Protein AF-A0AAE0T7E7-F1 (afdb_monomer)

Foldseek 3Di:
DDPPPPQQWDWDDDPNDTDIAGCPCPPPDDPPWAFDGDPRYGNDTDDPVRVVD

Solvent-accessible surface area (backbone atoms only — not comparable to full-atom values): 3513 Å² total; per-residue (Å²): 136,84,86,83,71,80,75,47,68,43,81,45,71,62,94,85,47,74,42,71,26,34,30,76,75,38,81,88,67,56,95,89,63,47,63,46,66,57,96,52,30,31,73,44,81,47,54,68,74,72,72,71,108

Secondary structure (DSSP, 8-state):
--------EEEEEETTEEEEEE-TT-TT--TT-EEEEETTEEEEEE-HHHH--

InterPro domains:
  IPR001109 Hydrogenase expression/formation protein, HupF/HypC [PF01455] (5-52)
  IPR001109 Hydrogenase expression/formation protein, HupF/HypC [PR00445] (10-26)
  IPR001109 Hydrogenase expression/formation protein, HupF/HypC [PR00445] (31-47)
  IPR001109 Hydrogenase expression/formation protein, HupF/HypC [PR00445] (49-53)
  IPR001109 Hydrogenase expression/formation protein, HupF/HypC [PTHR35177] (8-52)
  IPR001109 Hydrogenase expression/formation protein, HupF/HypC [TIGR00074] (9-52)

Structure (mmCIF, N/CA/C/O backbone):
data_AF-A0AAE0T7E7-F1
#
_entry.id   AF-A0AAE0T7E7-F1
#
loop_
_atom_site.group_PDB
_atom_site.id
_atom_site.type_symbol
_atom_site.label_atom_id
_atom_site.label_alt_id
_atom_site.label_comp_id
_atom_site.label_asym_id
_atom_site.label_entity_id
_atom_site.label_seq_id
_atom_site.pdbx_PDB_ins_code
_atom_site.Cartn_x
_atom_site.Cartn_y
_atom_site.Cartn_z
_atom_site.occupancy
_atom_site.B_iso_or_equiv
_atom_site.auth_seq_id
_atom_site.auth_comp_id
_atom_site.auth_asym_id
_atom_site.auth_atom_id
_atom_site.pdbx_PDB_model_num
ATOM 1 N N . MET A 1 1 ? 15.514 -18.825 -21.660 1.00 46.09 1 MET A N 1
ATOM 2 C CA . MET A 1 1 ? 15.533 -18.411 -20.242 1.00 46.09 1 MET A CA 1
ATOM 3 C C . MET A 1 1 ? 14.191 -17.750 -19.968 1.00 46.09 1 MET A C 1
ATOM 5 O O . MET A 1 1 ? 13.967 -16.655 -20.461 1.00 46.09 1 MET A O 1
ATOM 9 N N . LYS A 1 2 ? 13.238 -18.461 -19.353 1.00 46.31 2 LYS A N 1
ATOM 10 C CA . LYS A 1 2 ? 11.929 -17.884 -19.017 1.00 46.31 2 LYS A CA 1
ATOM 11 C C .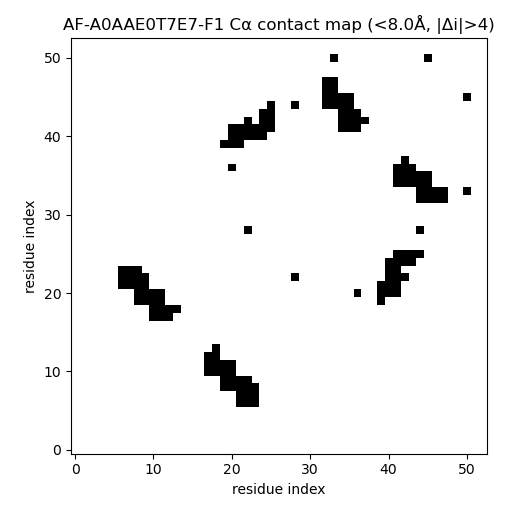 LYS A 1 2 ? 12.053 -17.212 -17.651 1.00 46.31 2 LYS A C 1
ATOM 13 O O . LYS A 1 2 ? 12.109 -17.916 -16.651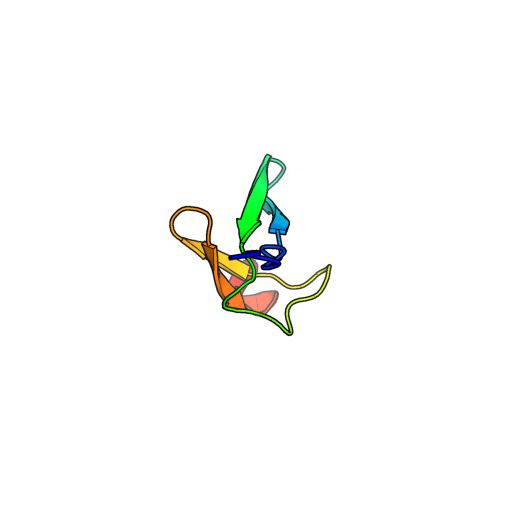 1.00 46.31 2 LYS A O 1
ATOM 18 N N . TYR A 1 3 ? 12.142 -15.883 -17.625 1.00 52.22 3 TYR A N 1
ATOM 19 C CA . TYR A 1 3 ? 11.966 -15.103 -16.399 1.00 52.22 3 TYR A CA 1
ATOM 20 C C . TYR A 1 3 ? 10.465 -15.107 -16.105 1.00 52.22 3 TYR A C 1
ATOM 22 O O . TYR A 1 3 ? 9.710 -14.275 -16.596 1.00 52.22 3 TYR A O 1
ATOM 30 N N . ASN A 1 4 ? 10.006 -16.154 -15.430 1.00 61.47 4 ASN A N 1
ATOM 31 C CA . ASN A 1 4 ? 8.626 -16.280 -14.976 1.00 61.47 4 ASN A CA 1
ATOM 32 C C . ASN A 1 4 ? 8.514 -15.681 -13.568 1.00 61.47 4 ASN A C 1
ATOM 34 O O . ASN A 1 4 ? 8.014 -16.331 -12.659 1.00 61.47 4 ASN A O 1
ATOM 38 N N . ASP A 1 5 ? 9.039 -14.470 -13.389 1.00 57.97 5 ASP A N 1
ATOM 39 C CA . ASP A 1 5 ? 8.987 -13.764 -12.115 1.00 57.97 5 ASP A CA 1
ATOM 40 C C . ASP A 1 5 ? 7.900 -12.701 -12.226 1.00 57.97 5 ASP A C 1
ATOM 42 O O . ASP A 1 5 ? 8.101 -11.599 -12.737 1.00 57.97 5 ASP A O 1
ATOM 46 N N . SER A 1 6 ? 6.675 -13.113 -11.908 1.00 68.88 6 SER A N 1
ATOM 47 C CA . SER A 1 6 ? 5.540 -12.207 -11.815 1.00 68.88 6 SER A CA 1
ATOM 48 C C . SER A 1 6 ? 5.807 -11.261 -10.648 1.00 68.88 6 SER A C 1
ATOM 50 O O . SER A 1 6 ? 5.448 -11.579 -9.516 1.00 68.88 6 SER A O 1
ATOM 52 N N . VAL A 1 7 ? 6.459 -10.126 -10.922 1.00 75.56 7 VAL A N 1
ATOM 53 C CA . VAL A 1 7 ? 6.694 -9.062 -9.939 1.00 75.56 7 VAL A CA 1
ATOM 54 C C . VAL A 1 7 ? 5.372 -8.789 -9.228 1.00 75.56 7 VAL A C 1
ATOM 56 O O . VAL A 1 7 ? 4.372 -8.442 -9.865 1.00 75.56 7 VAL A O 1
ATOM 59 N N . ARG A 1 8 ? 5.337 -9.016 -7.910 1.00 85.81 8 ARG A N 1
ATOM 60 C CA . ARG A 1 8 ? 4.118 -8.854 -7.113 1.00 85.81 8 ARG A CA 1
ATOM 61 C C . ARG A 1 8 ? 3.839 -7.365 -6.965 1.00 85.81 8 ARG A C 1
ATOM 63 O O . ARG A 1 8 ? 4.309 -6.738 -6.027 1.00 85.81 8 ARG A O 1
ATOM 70 N N . MET A 1 9 ? 3.101 -6.797 -7.907 1.00 88.81 9 MET A N 1
ATOM 71 C CA . MET A 1 9 ? 2.719 -5.387 -7.892 1.00 88.81 9 MET A CA 1
ATOM 72 C C . MET A 1 9 ? 1.449 -5.187 -7.063 1.00 88.81 9 MET A C 1
ATOM 74 O O . MET A 1 9 ? 0.518 -5.990 -7.131 1.00 88.81 9 MET A O 1
ATOM 78 N N . ALA A 1 10 ? 1.394 -4.098 -6.304 1.00 90.56 10 ALA A N 1
ATOM 79 C CA . ALA A 1 10 ? 0.208 -3.663 -5.579 1.00 90.56 10 ALA A CA 1
ATOM 80 C C . ALA A 1 10 ? -0.095 -2.190 -5.844 1.00 90.56 10 ALA A C 1
ATOM 82 O O . ALA A 1 10 ? 0.806 -1.381 -6.065 1.00 90.56 10 ALA A O 1
ATOM 83 N N . SER A 1 11 ? -1.382 -1.845 -5.803 1.00 92.00 11 SER A N 1
ATOM 84 C CA . SER A 1 11 ? -1.842 -0.463 -5.905 1.00 92.00 11 SER A CA 1
ATOM 85 C C . SER A 1 11 ? -1.933 0.131 -4.501 1.00 92.00 11 SER A C 1
ATOM 87 O O . SER A 1 11 ? -2.730 -0.323 -3.683 1.00 92.00 11 SER A O 1
ATOM 89 N N . VAL A 1 12 ? -1.086 1.115 -4.220 1.00 91.31 12 VAL A N 1
ATOM 90 C CA . VAL A 1 12 ? -0.958 1.790 -2.927 1.00 91.31 12 VAL A CA 1
ATOM 91 C C . VAL A 1 12 ? -1.614 3.162 -3.021 1.00 91.31 12 VAL A C 1
ATOM 93 O O . VAL A 1 12 ? -1.351 3.913 -3.964 1.00 91.31 12 VAL A O 1
ATOM 96 N N . ASP A 1 13 ? -2.471 3.484 -2.055 1.00 91.69 13 ASP A N 1
ATOM 97 C CA . ASP A 1 13 ? -3.123 4.788 -1.951 1.00 91.69 13 ASP A CA 1
ATOM 98 C C . ASP A 1 13 ? -2.323 5.722 -1.036 1.00 91.69 13 ASP A C 1
ATOM 100 O O . ASP A 1 13 ? -2.062 5.414 0.125 1.00 91.69 13 ASP A O 1
ATOM 104 N N . PHE A 1 14 ? -1.935 6.874 -1.575 1.00 87.62 14 PHE A N 1
ATOM 105 C CA . PHE A 1 14 ? -1.263 7.951 -0.860 1.00 87.62 14 PHE A CA 1
ATOM 106 C C . PHE A 1 14 ? -2.232 9.124 -0.708 1.00 87.62 14 PHE A C 1
ATOM 108 O O . PHE A 1 14 ? -2.179 10.080 -1.485 1.00 87.62 14 PHE A O 1
ATOM 115 N N . GLY A 1 15 ? -3.156 9.030 0.252 1.00 84.81 15 GLY A N 1
ATOM 116 C CA . GLY A 1 15 ? -4.101 10.108 0.561 1.00 84.81 15 GLY A CA 1
ATOM 117 C C . GLY A 1 15 ? -4.983 10.504 -0.629 1.00 84.81 15 GLY A C 1
ATOM 118 O O . GLY A 1 15 ? -5.216 11.689 -0.859 1.00 84.81 15 GLY A O 1
ATOM 119 N N . GLY A 1 16 ? -5.426 9.521 -1.417 1.00 88.88 16 GLY A N 1
ATOM 120 C CA . GLY A 1 16 ? -6.226 9.701 -2.631 1.00 88.88 16 GLY A CA 1
ATOM 121 C C . GLY A 1 16 ? -5.441 9.606 -3.943 1.00 88.88 16 GLY A C 1
ATOM 122 O O . GLY A 1 16 ? -6.050 9.605 -5.015 1.00 88.88 16 GLY A O 1
ATOM 123 N N . ILE A 1 17 ? -4.108 9.500 -3.897 1.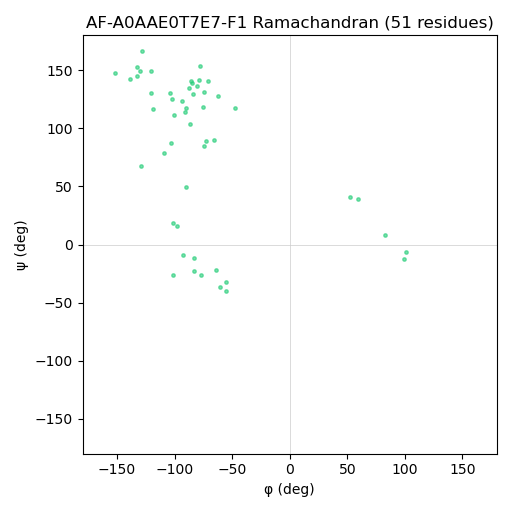00 90.12 17 ILE A N 1
ATOM 124 C CA . ILE A 1 17 ? -3.278 9.252 -5.084 1.00 90.12 17 ILE A CA 1
ATOM 125 C C . ILE A 1 17 ? -2.887 7.777 -5.129 1.00 90.12 17 ILE A C 1
ATOM 127 O O . ILE A 1 17 ? -2.062 7.323 -4.341 1.00 90.12 17 ILE A O 1
ATOM 131 N N . LYS A 1 18 ? -3.411 7.038 -6.106 1.00 91.25 18 LYS A N 1
ATOM 132 C CA . LYS A 1 18 ? -3.049 5.632 -6.318 1.00 91.25 18 LYS A CA 1
ATOM 133 C C . LYS A 1 18 ? -1.779 5.513 -7.154 1.00 91.25 18 LYS A C 1
ATOM 135 O O . LYS A 1 18 ? -1.692 6.098 -8.234 1.00 91.25 18 LYS A O 1
ATOM 140 N N . LYS A 1 19 ? -0.809 4.735 -6.678 1.00 90.88 19 LYS A N 1
ATOM 141 C CA . LYS A 1 19 ? 0.413 4.377 -7.412 1.00 90.88 19 LYS A CA 1
ATOM 142 C C . LYS A 1 19 ? 0.686 2.885 -7.313 1.00 90.88 19 LYS A C 1
ATOM 144 O O . LYS A 1 19 ? 0.309 2.247 -6.339 1.00 90.88 19 LYS A O 1
ATOM 149 N N . GLU A 1 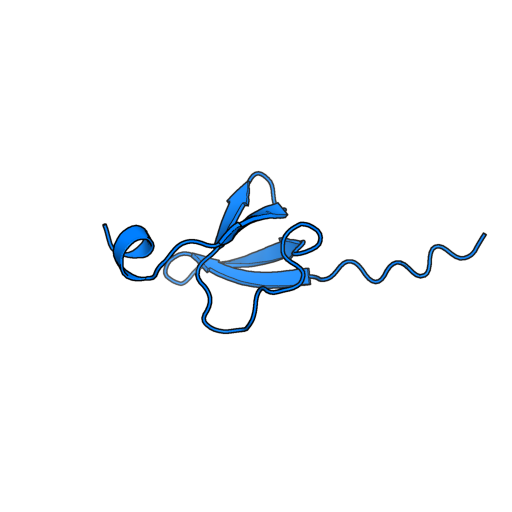20 ? 1.359 2.335 -8.311 1.00 91.69 20 GLU A N 1
ATOM 150 C CA . GLU A 1 20 ? 1.817 0.948 -8.274 1.00 91.69 20 GLU A CA 1
ATOM 151 C C . GLU A 1 20 ? 3.162 0.845 -7.549 1.00 91.69 20 GLU A C 1
ATOM 153 O O . GLU A 1 20 ? 4.042 1.689 -7.736 1.00 91.69 20 GLU A O 1
ATOM 158 N N . ALA A 1 21 ? 3.313 -0.186 -6.721 1.00 92.00 21 ALA A N 1
ATOM 159 C CA . ALA A 1 21 ? 4.553 -0.503 -6.027 1.00 92.00 21 ALA A CA 1
ATOM 160 C C . ALA A 1 21 ? 4.817 -2.014 -6.034 1.00 92.00 21 ALA A C 1
ATOM 162 O O . ALA A 1 21 ? 3.889 -2.810 -5.885 1.00 92.00 21 ALA A O 1
ATOM 163 N N . SER A 1 22 ? 6.086 -2.404 -6.171 1.00 90.81 22 SER A N 1
ATOM 164 C CA . SER A 1 22 ? 6.505 -3.803 -6.025 1.00 90.81 22 SE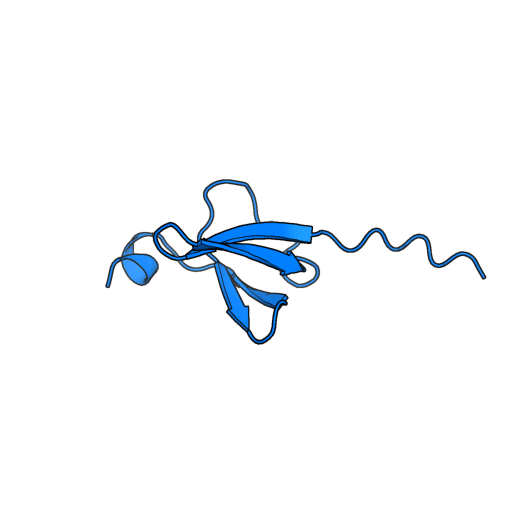R A CA 1
ATOM 165 C C . SER A 1 22 ? 6.500 -4.209 -4.550 1.00 90.81 22 SER A C 1
ATOM 167 O O . SER A 1 22 ? 7.051 -3.510 -3.700 1.00 90.81 22 SER A O 1
ATOM 169 N N . LEU A 1 23 ? 5.892 -5.355 -4.255 1.00 89.94 23 LEU A N 1
ATOM 170 C CA . LEU A 1 23 ? 5.856 -6.019 -2.952 1.00 89.94 23 LEU A CA 1
ATOM 171 C C . LEU A 1 23 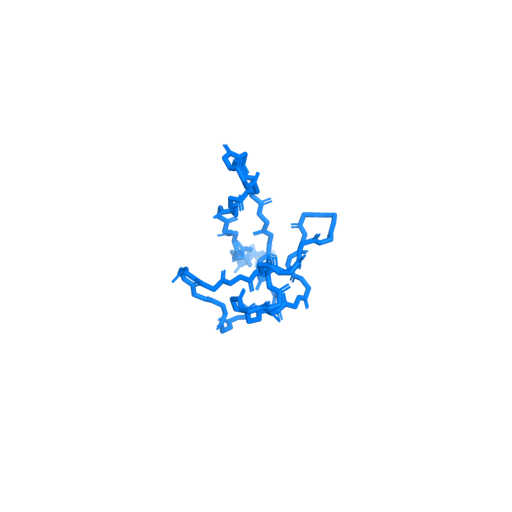? 6.846 -7.189 -2.869 1.00 89.94 23 LEU A C 1
ATOM 173 O O . LEU A 1 23 ? 6.700 -8.048 -2.002 1.00 89.94 23 LEU A O 1
ATOM 177 N N . GLU A 1 24 ? 7.843 -7.265 -3.750 1.00 89.75 24 GLU A N 1
ATOM 178 C CA . GLU A 1 24 ? 8.828 -8.361 -3.744 1.00 89.75 24 GLU A CA 1
ATOM 179 C C . GLU A 1 24 ? 9.540 -8.526 -2.392 1.00 89.75 24 GLU A C 1
ATOM 181 O O . GLU A 1 24 ? 9.842 -9.644 -1.981 1.00 89.75 24 GLU A O 1
ATOM 186 N N . LEU A 1 25 ? 9.752 -7.427 -1.663 1.00 87.00 25 LEU A N 1
ATOM 187 C CA . LEU A 1 25 ? 10.371 -7.444 -0.334 1.00 87.00 25 LEU A CA 1
ATOM 188 C C . LEU A 1 25 ? 9.379 -7.761 0.797 1.00 87.00 25 LEU A C 1
ATOM 190 O O . LEU A 1 25 ? 9.797 -8.029 1.921 1.00 87.00 25 LEU A O 1
ATOM 194 N N . LEU A 1 26 ? 8.073 -7.742 0.514 1.00 89.38 26 LEU A N 1
ATOM 195 C CA . LEU A 1 26 ? 6.991 -7.935 1.480 1.00 89.38 26 LEU A CA 1
ATOM 196 C C . LEU A 1 26 ? 6.002 -9.012 0.986 1.00 89.38 26 LEU A C 1
ATOM 198 O O . LEU A 1 26 ? 4.838 -8.718 0.693 1.00 89.38 26 LEU A O 1
ATOM 202 N N . PRO A 1 27 ? 6.418 -10.290 0.917 1.00 85.38 27 PRO A N 1
ATOM 203 C CA . PRO A 1 27 ? 5.555 -11.379 0.449 1.00 85.38 27 PRO A CA 1
ATOM 204 C C . PRO A 1 27 ? 4.334 -11.620 1.352 1.00 85.38 27 PRO A C 1
ATOM 206 O O . PRO A 1 27 ? 3.329 -12.143 0.882 1.00 85.38 27 PRO A O 1
ATOM 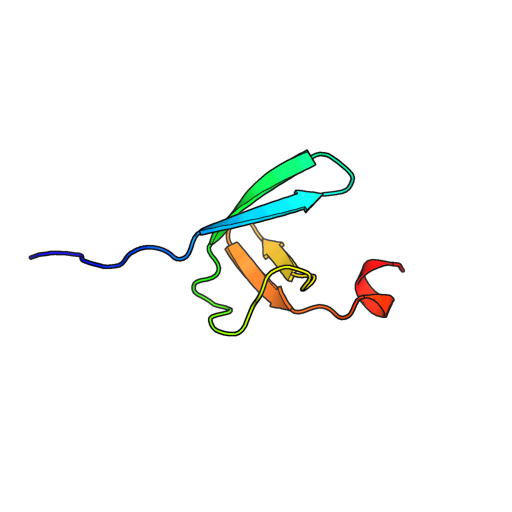209 N N . SER A 1 28 ? 4.397 -11.198 2.618 1.00 86.69 28 SER A N 1
ATOM 210 C CA . SER A 1 28 ? 3.299 -11.277 3.597 1.00 86.69 28 SER A CA 1
ATOM 211 C C . SER A 1 28 ? 2.511 -9.966 3.744 1.00 86.69 28 SER A C 1
ATOM 213 O O . SER A 1 28 ? 1.860 -9.750 4.767 1.00 86.69 28 SER A O 1
ATOM 215 N N . ALA A 1 29 ? 2.655 -9.030 2.800 1.00 88.19 29 ALA A N 1
ATOM 216 C CA . ALA A 1 29 ? 1.768 -7.873 2.719 1.00 88.19 29 ALA A CA 1
ATOM 217 C C . ALA A 1 29 ? 0.454 -8.261 2.027 1.00 88.19 29 ALA A C 1
ATOM 219 O O . ALA A 1 29 ? 0.463 -8.939 0.992 1.00 88.19 29 ALA A O 1
ATOM 220 N N . ASP A 1 30 ? -0.647 -7.791 2.595 1.00 88.69 30 ASP A N 1
ATOM 221 C CA . ASP A 1 30 ? -2.019 -8.025 2.173 1.00 88.69 30 ASP A CA 1
ATOM 222 C C . ASP A 1 30 ? -2.779 -6.700 2.030 1.00 88.69 30 ASP A C 1
ATOM 224 O O . ASP A 1 30 ? -2.331 -5.628 2.442 1.00 88.69 30 ASP A O 1
ATOM 228 N N . VAL A 1 31 ? -3.945 -6.757 1.387 1.00 89.38 31 VAL A N 1
ATOM 229 C CA . VAL A 1 31 ? -4.797 -5.575 1.208 1.00 89.38 31 VAL A CA 1
ATOM 230 C C . VAL A 1 31 ? -5.244 -5.053 2.574 1.00 89.38 31 VAL A C 1
ATOM 232 O O . VAL A 1 31 ? -5.802 -5.802 3.371 1.00 89.38 31 VAL A O 1
ATOM 235 N N . GLY A 1 32 ? -5.034 -3.758 2.810 1.00 87.44 32 GLY A N 1
ATOM 236 C CA . GLY A 1 32 ? -5.310 -3.104 4.092 1.00 87.44 32 GLY A CA 1
ATOM 237 C C . GLY A 1 32 ? -4.067 -2.917 4.96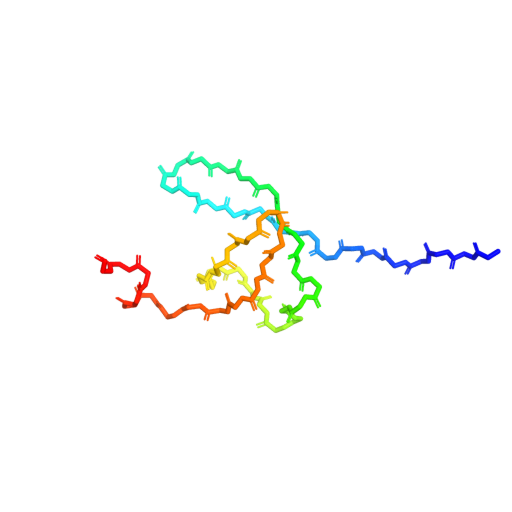2 1.00 87.44 32 GLY A C 1
ATOM 238 O O . GLY A 1 32 ? -4.113 -2.129 5.899 1.00 87.44 32 GLY A O 1
ATOM 239 N N . ASP A 1 33 ? -2.945 -3.563 4.629 1.00 89.62 33 ASP A N 1
ATOM 240 C CA . ASP A 1 33 ? -1.669 -3.239 5.256 1.00 89.62 33 ASP A CA 1
ATOM 241 C C . ASP A 1 33 ? -1.158 -1.880 4.777 1.00 89.62 33 ASP A C 1
ATOM 243 O O . ASP A 1 33 ? -1.194 -1.548 3.587 1.00 89.62 33 ASP A O 1
ATOM 247 N N . TYR A 1 34 ? -0.578 -1.129 5.704 1.00 89.88 34 TYR A N 1
ATOM 248 C CA . TYR A 1 34 ? 0.176 0.065 5.375 1.00 89.88 34 TYR A CA 1
ATOM 249 C C . TYR A 1 34 ? 1.625 -0.321 5.092 1.00 89.88 34 TYR A C 1
ATOM 251 O O . TYR A 1 34 ? 2.244 -1.102 5.818 1.00 89.88 34 TYR A O 1
ATOM 259 N N . VAL A 1 35 ? 2.184 0.223 4.014 1.00 90.75 35 VAL A N 1
ATOM 260 C CA . VAL A 1 35 ? 3.557 -0.064 3.595 1.00 90.75 35 VAL A CA 1
ATOM 261 C C . VAL A 1 35 ? 4.305 1.215 3.274 1.00 90.75 35 VAL A C 1
ATOM 263 O O . VAL A 1 35 ? 3.750 2.171 2.734 1.00 90.75 35 VAL A O 1
ATOM 266 N N . LEU A 1 36 ? 5.596 1.218 3.582 1.00 90.12 36 LEU A N 1
ATOM 267 C CA . LEU A 1 36 ? 6.495 2.307 3.252 1.00 90.12 36 LEU A CA 1
ATOM 268 C C . LEU A 1 36 ? 7.111 2.036 1.881 1.00 90.12 36 LEU A C 1
ATOM 270 O O . LEU A 1 36 ? 7.807 1.037 1.689 1.00 90.12 36 LEU A O 1
ATOM 274 N N . VAL A 1 37 ? 6.830 2.916 0.922 1.00 90.44 37 VAL A N 1
ATOM 275 C CA . VAL A 1 37 ? 7.294 2.783 -0.463 1.00 90.44 37 VAL A CA 1
ATOM 276 C C . VAL A 1 37 ? 8.474 3.712 -0.707 1.00 90.44 37 VAL A C 1
ATOM 278 O O . VAL A 1 37 ? 8.374 4.925 -0.527 1.00 90.44 37 VAL A O 1
ATOM 281 N N . HIS A 1 38 ? 9.584 3.150 -1.177 1.00 87.44 38 HIS A N 1
ATOM 282 C CA . HIS A 1 38 ? 10.763 3.886 -1.608 1.00 87.44 38 HIS A CA 1
ATOM 283 C C . HIS A 1 38 ? 11.024 3.604 -3.090 1.00 87.44 38 HIS A C 1
ATOM 285 O O . HIS A 1 38 ? 11.258 2.465 -3.480 1.00 87.44 38 HIS A O 1
ATOM 291 N N . VAL A 1 39 ? 10.947 4.646 -3.927 1.00 89.25 39 VAL A N 1
ATOM 292 C CA . VAL A 1 39 ? 11.233 4.572 -5.377 1.00 89.25 39 VAL A CA 1
ATOM 293 C C . VAL A 1 39 ? 10.434 3.456 -6.088 1.00 89.25 39 VAL A C 1
ATOM 295 O O . VAL A 1 39 ? 10.947 2.741 -6.938 1.00 89.25 39 VAL A O 1
ATOM 298 N N . GLY A 1 40 ? 9.155 3.288 -5.733 1.00 85.88 40 GLY A N 1
ATOM 299 C CA . GLY A 1 40 ? 8.268 2.294 -6.362 1.00 85.88 40 GLY A CA 1
ATOM 300 C C . GLY A 1 40 ? 8.393 0.867 -5.816 1.00 85.88 40 GLY A C 1
ATOM 301 O O . GLY A 1 40 ? 7.773 -0.042 -6.359 1.00 85.88 40 GLY A O 1
ATOM 302 N N . VAL A 1 41 ? 9.145 0.660 -4.733 1.00 89.12 41 VAL A N 1
ATOM 303 C CA . VAL A 1 41 ? 9.249 -0.631 -4.040 1.00 89.12 41 VAL A CA 1
ATOM 304 C C . VAL A 1 41 ? 8.799 -0.465 -2.595 1.00 89.12 41 VAL A C 1
ATOM 306 O O . VAL A 1 41 ? 9.239 0.451 -1.901 1.00 89.12 41 VAL A O 1
ATOM 309 N N . ALA A 1 42 ? 7.911 -1.336 -2.130 1.00 91.31 42 ALA A N 1
ATOM 310 C CA . ALA A 1 42 ? 7.540 -1.401 -0.728 1.00 91.31 42 ALA A CA 1
ATOM 311 C C . ALA A 1 42 ? 8.671 -2.071 0.059 1.00 91.31 42 ALA A C 1
ATOM 313 O O . ALA A 1 42 ? 9.014 -3.221 -0.201 1.00 91.31 42 ALA A O 1
ATOM 314 N N . ILE A 1 43 ? 9.265 -1.338 0.999 1.00 91.81 43 ILE A N 1
ATOM 315 C CA . ILE A 1 43 ? 10.452 -1.785 1.742 1.00 91.81 43 ILE A CA 1
ATOM 316 C C . ILE A 1 43 ? 10.122 -2.303 3.144 1.00 91.81 43 ILE A C 1
ATOM 318 O O . ILE A 1 43 ? 10.845 -3.151 3.654 1.00 91.81 43 ILE A O 1
ATOM 322 N N . SER A 1 44 ? 9.021 -1.834 3.743 1.00 89.81 44 SER A N 1
ATOM 323 C CA . SER A 1 44 ? 8.592 -2.224 5.093 1.00 89.81 44 SER A CA 1
ATOM 324 C C . SER A 1 44 ? 7.076 -2.127 5.253 1.00 89.81 44 SER A C 1
ATOM 326 O O . SER A 1 44 ? 6.456 -1.230 4.684 1.00 89.81 44 SER A O 1
ATOM 328 N N . LYS A 1 45 ? 6.488 -3.003 6.077 1.00 88.88 45 LYS A N 1
ATOM 329 C CA . LYS A 1 45 ? 5.127 -2.822 6.611 1.00 88.88 45 LYS A CA 1
ATOM 330 C C . LYS A 1 45 ? 5.167 -1.826 7.771 1.00 88.88 45 LYS A C 1
ATOM 332 O O . LYS A 1 45 ? 6.100 -1.863 8.572 1.00 88.88 45 LYS A O 1
ATOM 337 N N . VAL A 1 46 ? 4.159 -0.972 7.873 1.00 85.69 46 VAL A N 1
ATOM 338 C CA . VAL A 1 46 ? 3.948 -0.069 9.009 1.00 85.69 46 VAL A CA 1
ATOM 339 C C . VAL A 1 46 ? 2.592 -0.373 9.641 1.00 85.69 46 VAL A C 1
ATOM 341 O O . VAL A 1 46 ? 1.678 -0.844 8.968 1.00 85.69 46 VAL A O 1
ATOM 344 N N . ASN A 1 47 ? 2.482 -0.16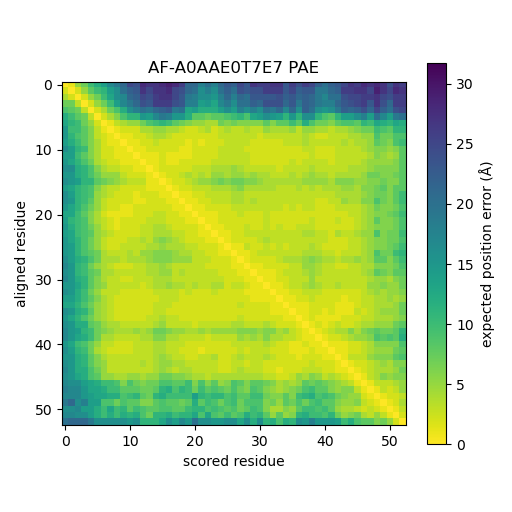6 10.951 1.00 81.00 47 ASN A N 1
ATOM 345 C CA . ASN A 1 47 ? 1.205 -0.306 11.644 1.00 81.00 47 ASN A CA 1
ATOM 346 C C . ASN A 1 47 ? 0.342 0.938 11.384 1.00 81.00 47 ASN A C 1
ATOM 348 O O . ASN A 1 47 ? 0.883 2.021 11.168 1.00 81.00 47 ASN A O 1
ATOM 352 N N . GLU A 1 48 ? -0.979 0.798 11.447 1.00 74.62 48 GLU A N 1
ATOM 353 C CA . GLU A 1 48 ? -1.932 1.891 11.222 1.00 74.62 48 GLU A CA 1
ATOM 354 C C . GLU A 1 48 ? -1.651 3.092 12.146 1.00 74.62 48 GLU A C 1
ATOM 356 O O . GLU A 1 48 ? -1.638 4.232 11.693 1.00 74.62 48 GLU A O 1
ATOM 361 N N . GLU A 1 49 ? -1.295 2.839 13.411 1.00 74.75 49 GLU A N 1
ATOM 362 C CA . GLU A 1 49 ? -0.920 3.883 14.380 1.00 74.75 49 GLU A CA 1
ATOM 363 C C . GLU A 1 49 ? 0.309 4.701 13.951 1.00 74.75 49 GLU A C 1
ATOM 365 O O . GLU A 1 49 ? 0.370 5.906 14.184 1.00 74.75 49 GLU A O 1
ATOM 370 N N . GLU A 1 50 ? 1.291 4.054 13.320 1.00 69.12 50 GLU A N 1
ATOM 371 C CA . GLU A 1 50 ? 2.503 4.714 12.819 1.00 69.12 50 GLU A CA 1
ATOM 372 C C . GLU A 1 50 ? 2.267 5.352 11.444 1.00 69.12 50 GLU A C 1
ATOM 374 O O . GLU A 1 50 ? 2.965 6.292 11.082 1.00 69.12 50 GLU A O 1
ATOM 379 N N . ALA A 1 51 ? 1.271 4.874 10.691 1.00 75.44 51 ALA A N 1
ATOM 380 C CA . ALA A 1 51 ? 0.845 5.475 9.432 1.00 75.44 51 ALA A CA 1
ATOM 381 C C . ALA A 1 51 ? -0.009 6.741 9.633 1.00 75.44 51 ALA A C 1
ATOM 383 O O . ALA A 1 51 ? -0.054 7.586 8.741 1.00 75.44 51 ALA A O 1
ATOM 384 N N . MET A 1 52 ? -0.702 6.862 10.772 1.00 73.12 52 MET A N 1
ATOM 385 C CA . MET A 1 52 ? -1.573 7.999 11.102 1.00 73.12 52 MET A CA 1
ATOM 386 C C . MET A 1 52 ? -0.890 9.131 11.890 1.00 73.12 52 MET A C 1
ATOM 388 O O . MET A 1 52 ? -1.516 10.176 12.078 1.00 73.12 52 MET A O 1
ATOM 392 N N . LYS A 1 53 ? 0.345 8.943 12.372 1.00 61.25 53 LYS A N 1
ATOM 393 C CA . LYS A 1 53 ? 1.149 10.018 12.985 1.00 61.25 53 LYS A CA 1
ATOM 394 C C . LYS A 1 53 ? 1.741 10.950 11.935 1.00 61.25 53 LYS A C 1
ATOM 396 O O . LYS A 1 53 ? 1.752 12.170 12.213 1.00 61.25 53 LYS A O 1
#

Organism: NCBI:txid2493646

Nearest PDB structures (foldseek):
  2z1c-assembly1_A  TM=9.557E-01  e=7.737E-04  Thermococcus kodakarensis KOD1
  3vyr-assembly1_A  TM=8.727E-01  e=4.895E-04  Thermococcus kodakarensis KOD1
  3vyt-assembly1_A-2  TM=9.659E-01  e=2.064E-03  Thermococcus kodakarensis KOD1

pLDDT: mean 82.98, std 12.0, range [46.09, 92.0]

Mean predicted aligned error: 6.36 Å

Sequence (53 aa):
MKYNDSVRMASVDFGGIKKEASLELLPSADVGDYVLVHVGVAISKVNEEEAMK

Radius of gyration: 12.09 Å; Cα contacts (8 Å, |Δi|>4): 73; chains: 1; bounding box: 22×28×35 Å